Protein AF-A0A3T1CY64-F1 (afdb_monomer)

Secondary structure (DSSP, 8-state):
--HHHHHHHHHHHHHHHHS------HHHHHHT-S-EEEEETTEEEEE--HHHHHHHHHHHTT-EEEPPPGGGTT--HHHHHHHHHHH-TT-SEEEEETTEEEETTEEEE--GGGHHHH-

Structure (mmCIF, N/CA/C/O backbone):
data_AF-A0A3T1CY64-F1
#
_entry.id   AF-A0A3T1CY64-F1
#
loop_
_atom_site.group_PDB
_atom_site.id
_atom_site.type_symbol
_atom_site.label_atom_id
_atom_site.label_alt_id
_atom_site.label_comp_id
_atom_site.label_asym_id
_atom_site.label_entity_id
_atom_site.label_seq_id
_atom_site.pdbx_PDB_ins_code
_atom_site.Cartn_x
_atom_site.Cartn_y
_atom_site.Cartn_z
_atom_site.occupancy
_atom_site.B_iso_or_equiv
_atom_site.auth_seq_id
_atom_site.auth_comp_id
_atom_site.auth_asym_id
_atom_site.auth_atom_id
_atom_site.pdbx_PDB_model_num
ATOM 1 N N . MET A 1 1 ? -20.711 -6.280 -51.573 1.00 46.81 1 MET A N 1
ATOM 2 C CA . MET A 1 1 ? -20.119 -5.481 -50.469 1.00 46.81 1 MET A CA 1
ATOM 3 C C . MET A 1 1 ? -20.984 -5.534 -49.196 1.00 46.81 1 MET A C 1
ATOM 5 O O . MET A 1 1 ? -21.548 -4.524 -48.801 1.00 46.81 1 MET A O 1
ATOM 9 N N . LYS A 1 2 ? -21.127 -6.699 -48.544 1.0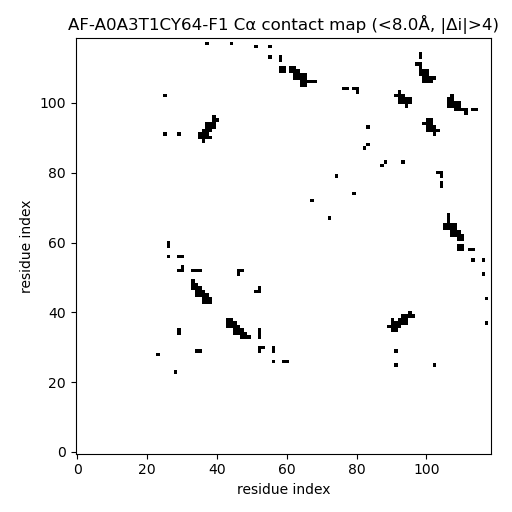0 42.81 2 LYS A N 1
ATOM 10 C CA . LYS A 1 2 ? -21.856 -6.830 -47.254 1.00 42.81 2 LYS A CA 1
ATOM 11 C C . LYS A 1 2 ? -20.994 -7.389 -46.113 1.00 42.81 2 LYS A C 1
ATOM 13 O O . L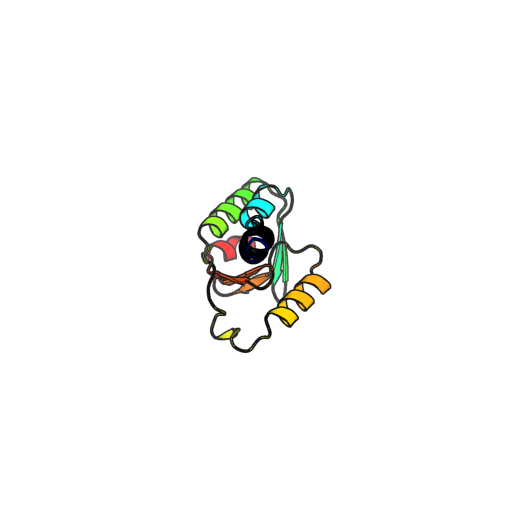YS A 1 2 ? -21.309 -7.169 -44.953 1.00 42.81 2 LYS A O 1
ATOM 18 N N . VAL A 1 3 ? -19.875 -8.036 -46.442 1.00 45.41 3 VAL A N 1
ATOM 19 C CA . VAL A 1 3 ? -19.016 -8.741 -45.475 1.00 45.41 3 VAL A CA 1
ATOM 20 C C . VAL A 1 3 ? -18.135 -7.776 -44.666 1.00 45.41 3 VAL A C 1
ATOM 22 O O . VAL A 1 3 ? -17.918 -7.979 -43.479 1.00 45.41 3 VAL A O 1
ATOM 25 N N . ILE A 1 4 ? -17.712 -6.660 -45.270 1.00 49.16 4 ILE A N 1
ATOM 26 C CA . ILE A 1 4 ? -16.778 -5.698 -44.651 1.00 49.16 4 ILE A CA 1
ATOM 27 C C . ILE A 1 4 ? -17.416 -4.941 -43.469 1.00 49.16 4 ILE A C 1
ATOM 29 O O . ILE A 1 4 ? -16.722 -4.575 -42.527 1.00 49.16 4 ILE A O 1
ATOM 33 N N . ARG A 1 5 ? -18.745 -4.751 -43.465 1.00 48.78 5 ARG A N 1
ATOM 34 C CA . ARG A 1 5 ? -19.437 -4.061 -42.360 1.00 48.78 5 ARG A CA 1
ATOM 35 C C . ARG A 1 5 ? -19.581 -4.923 -41.102 1.00 48.78 5 ARG A C 1
ATOM 37 O O . ARG A 1 5 ? -19.593 -4.367 -40.014 1.00 48.78 5 ARG A O 1
ATOM 44 N N . PHE A 1 6 ? -19.656 -6.249 -41.233 1.00 50.00 6 PHE A N 1
ATOM 45 C CA . PHE A 1 6 ? -19.808 -7.147 -40.080 1.00 50.00 6 PHE A CA 1
ATOM 46 C C . PHE A 1 6 ? -18.509 -7.304 -39.281 1.00 50.00 6 PHE A C 1
ATOM 48 O O . PHE A 1 6 ? -18.549 -7.331 -38.053 1.00 50.00 6 PHE A O 1
ATOM 55 N N . PHE A 1 7 ? -17.356 -7.325 -39.956 1.00 48.94 7 PHE A N 1
ATOM 56 C CA . PHE A 1 7 ? -16.057 -7.429 -39.283 1.00 48.94 7 PHE A CA 1
ATOM 57 C C . PHE A 1 7 ? -15.743 -6.219 -38.390 1.00 48.94 7 PHE A C 1
ATOM 59 O O . PHE A 1 7 ? -15.162 -6.383 -37.320 1.00 48.94 7 PHE A O 1
ATOM 66 N N . LEU A 1 8 ? -16.184 -5.019 -38.778 1.00 50.12 8 LEU A N 1
ATOM 67 C CA . LEU A 1 8 ? -15.965 -3.793 -38.002 1.00 50.12 8 LEU A CA 1
ATOM 68 C C . LEU A 1 8 ? -16.719 -3.779 -36.661 1.00 50.12 8 LEU A C 1
ATOM 70 O O . LEU A 1 8 ? -16.203 -3.256 -35.678 1.00 50.12 8 LEU A O 1
ATOM 74 N N . VAL A 1 9 ? -17.907 -4.389 -36.594 1.00 53.97 9 VAL A N 1
ATOM 75 C CA . VAL A 1 9 ? -18.719 -4.420 -35.362 1.00 53.97 9 VAL A CA 1
ATOM 76 C C . VAL A 1 9 ? -18.139 -5.402 -34.342 1.00 53.97 9 VAL A C 1
ATOM 78 O O . VAL A 1 9 ? -18.105 -5.105 -33.151 1.00 53.97 9 VAL A O 1
ATOM 81 N N . ILE A 1 10 ? -17.622 -6.542 -34.807 1.00 54.47 10 ILE A N 1
ATOM 82 C CA . ILE A 1 10 ? -17.012 -7.562 -33.940 1.00 54.47 10 ILE A CA 1
ATOM 83 C C . ILE A 1 10 ? -15.685 -7.054 -33.357 1.00 54.47 10 ILE A C 1
ATOM 85 O O . ILE A 1 10 ? -15.405 -7.280 -32.180 1.00 54.47 10 ILE A O 1
ATOM 89 N N . LEU A 1 11 ? -14.898 -6.308 -34.143 1.00 49.78 11 LEU A N 1
ATOM 90 C CA . LEU A 1 11 ? -13.634 -5.737 -33.675 1.00 49.78 11 LEU A CA 1
ATOM 91 C C . LEU A 1 11 ? -13.855 -4.652 -32.605 1.00 49.78 11 LEU A C 1
ATOM 93 O O . LEU A 1 11 ? -13.134 -4.618 -31.614 1.00 49.78 11 LEU A O 1
ATOM 97 N N . ALA A 1 12 ? -14.890 -3.818 -32.753 1.00 52.09 12 ALA A N 1
ATOM 98 C CA . ALA A 1 12 ? -15.244 -2.808 -31.752 1.00 52.09 12 ALA A CA 1
ATOM 99 C C . ALA A 1 12 ? -15.768 -3.429 -30.441 1.00 52.09 12 ALA A C 1
ATOM 101 O O . ALA A 1 12 ? -15.494 -2.905 -29.363 1.00 52.09 12 ALA A O 1
ATOM 102 N N . PHE A 1 13 ? -16.468 -4.567 -30.517 1.00 48.78 13 PHE A N 1
ATOM 103 C CA . PHE A 1 13 ? -16.942 -5.296 -29.335 1.00 48.78 13 PHE A CA 1
ATOM 104 C C . PHE A 1 13 ? -15.804 -5.988 -28.576 1.00 48.78 13 PHE A C 1
ATOM 106 O O . PHE A 1 13 ? -15.782 -5.956 -27.349 1.00 48.78 13 PHE A O 1
ATOM 113 N N . LEU A 1 14 ? -14.825 -6.559 -29.287 1.00 45.97 14 LEU A N 1
ATOM 114 C CA . LEU A 1 14 ? -13.641 -7.157 -28.662 1.00 45.97 14 LEU A CA 1
ATOM 115 C C . LEU A 1 14 ? -12.813 -6.113 -27.904 1.00 45.97 14 LEU A C 1
ATOM 117 O O . LEU A 1 14 ? -12.430 -6.376 -26.771 1.00 45.97 14 LEU A O 1
ATOM 121 N N . VAL A 1 15 ? -12.624 -4.910 -28.459 1.00 47.75 15 VAL A N 1
ATOM 122 C CA . VAL A 1 15 ? -11.900 -3.815 -27.779 1.00 47.75 15 VAL A CA 1
ATOM 123 C C . VAL A 1 15 ? -12.638 -3.331 -26.520 1.00 47.75 15 VAL A C 1
ATOM 125 O O . VAL A 1 15 ? -11.995 -2.949 -25.545 1.00 47.75 15 VAL A O 1
ATOM 128 N N . PHE A 1 16 ? -13.973 -3.414 -26.483 1.00 43.88 16 PHE A N 1
ATOM 129 C CA . PHE A 1 16 ? -14.761 -3.039 -25.302 1.00 43.88 16 PHE A CA 1
ATOM 130 C C . PHE A 1 16 ? -14.683 -4.068 -24.162 1.00 43.88 16 PHE A C 1
ATOM 132 O O . PHE A 1 16 ? -14.759 -3.688 -22.996 1.00 43.88 16 PHE A O 1
ATOM 139 N N . ILE A 1 17 ? -14.500 -5.358 -24.476 1.00 48.97 17 ILE A N 1
ATOM 140 C CA . ILE A 1 17 ? -14.426 -6.429 -23.464 1.00 48.97 17 ILE A CA 1
ATOM 141 C C . ILE A 1 17 ? -13.053 -6.449 -22.773 1.00 48.97 17 ILE A C 1
ATOM 143 O O . ILE A 1 17 ? -12.984 -6.729 -21.580 1.00 48.97 17 ILE A O 1
ATOM 147 N N . VAL A 1 18 ? -11.967 -6.084 -23.470 1.00 46.34 18 VAL A N 1
ATOM 148 C CA . VAL A 1 18 ? -10.635 -5.966 -22.835 1.00 46.34 18 VAL A CA 1
ATOM 149 C C . VAL A 1 18 ? -10.437 -4.625 -22.111 1.00 46.34 18 VAL A C 1
ATOM 151 O O . VAL A 1 18 ? -9.525 -4.492 -21.304 1.00 46.34 18 VAL A O 1
ATOM 154 N N . GLY A 1 19 ? -11.288 -3.627 -22.382 1.00 36.91 19 GLY A N 1
ATOM 155 C CA . GLY A 1 19 ? -11.114 -2.240 -21.934 1.00 36.91 19 GLY A CA 1
ATOM 156 C C . GLY A 1 19 ? -11.819 -1.841 -20.633 1.00 36.91 19 GLY A C 1
ATOM 157 O O . GLY A 1 19 ? -11.839 -0.658 -20.301 1.00 36.91 19 GLY A O 1
ATOM 158 N N . CYS A 1 20 ? -12.431 -2.769 -19.897 1.00 41.31 20 CYS A N 1
ATOM 159 C CA . CYS A 1 20 ? -13.088 -2.431 -18.632 1.00 41.31 20 CYS A CA 1
ATOM 160 C C . CYS A 1 20 ? -13.126 -3.613 -17.660 1.00 41.31 20 CYS A C 1
ATOM 162 O O . CYS A 1 20 ? -14.154 -3.897 -17.047 1.00 41.31 20 CYS A O 1
ATOM 164 N N . SER A 1 21 ? -11.989 -4.288 -17.467 1.00 36.19 21 SER A N 1
ATOM 165 C CA . SER A 1 21 ? -11.758 -4.872 -16.148 1.00 36.19 21 SER A CA 1
ATOM 166 C C . SER A 1 21 ? -11.623 -3.673 -15.217 1.00 36.19 21 SER A C 1
ATOM 168 O O . SER A 1 21 ? -10.586 -3.016 -15.184 1.00 36.19 21 SER A O 1
ATOM 170 N N . LYS A 1 22 ? -12.725 -3.268 -14.578 1.00 41.78 22 LYS A N 1
ATOM 171 C CA . LYS A 1 22 ? -12.658 -2.349 -13.446 1.00 41.78 22 LYS A CA 1
ATOM 172 C C . LYS A 1 22 ? -11.904 -3.118 -12.375 1.00 41.78 22 LYS A C 1
ATOM 174 O O . LYS A 1 22 ? -12.530 -3.819 -11.586 1.00 41.78 22 LYS A O 1
ATOM 179 N N . ASP A 1 23 ? -10.576 -3.056 -12.413 1.00 50.19 23 ASP A N 1
ATOM 180 C CA . ASP A 1 23 ? -9.759 -3.443 -11.278 1.00 50.19 23 ASP A CA 1
ATOM 181 C C . ASP A 1 23 ? -10.348 -2.682 -10.099 1.00 50.19 23 ASP A C 1
ATOM 183 O O . ASP A 1 23 ? -10.355 -1.446 -10.081 1.00 50.19 23 ASP A O 1
ATOM 187 N N . VAL A 1 24 ? -10.984 -3.424 -9.189 1.00 55.78 24 VAL A N 1
ATOM 188 C CA . VAL A 1 24 ? -11.557 -2.849 -7.979 1.00 55.78 24 VAL A CA 1
ATOM 189 C C . VAL A 1 24 ? -10.405 -2.092 -7.325 1.00 55.78 24 VAL A C 1
ATOM 191 O O . VAL A 1 24 ? -9.359 -2.705 -7.080 1.00 55.78 24 VAL A O 1
ATOM 194 N N . PRO A 1 25 ? -10.522 -0.767 -7.118 1.00 66.44 25 PRO A N 1
ATOM 195 C CA . PRO A 1 25 ? -9.432 0.002 -6.550 1.00 66.44 25 PRO A CA 1
ATOM 196 C C . PRO A 1 25 ? -9.005 -0.675 -5.251 1.00 66.44 25 PRO A C 1
ATOM 198 O O . PRO A 1 25 ? -9.865 -1.003 -4.439 1.00 66.44 25 PRO A O 1
ATOM 201 N N . PHE A 1 26 ? -7.706 -0.878 -5.027 1.00 69.44 26 PHE A N 1
ATOM 202 C CA . PHE A 1 26 ? -7.209 -1.561 -3.820 1.00 69.44 26 PHE A CA 1
ATOM 203 C C . PHE A 1 26 ? -7.796 -0.991 -2.520 1.00 69.44 26 PHE A C 1
ATOM 205 O O . PHE A 1 26 ? -8.033 -1.706 -1.557 1.00 69.44 26 PHE A O 1
ATOM 212 N N . ARG A 1 27 ? -8.129 0.302 -2.535 1.00 73.19 27 ARG A N 1
ATOM 213 C CA . ARG A 1 27 ? -8.874 1.016 -1.495 1.00 73.19 27 ARG A CA 1
ATOM 214 C C . ARG A 1 27 ? -10.218 0.374 -1.141 1.00 73.19 27 ARG A C 1
ATOM 216 O O . ARG A 1 27 ? -10.532 0.228 0.034 1.00 73.19 27 ARG A O 1
ATOM 223 N N . GLU A 1 28 ? -11.003 -0.021 -2.140 1.00 70.75 28 GLU A N 1
ATOM 224 C CA . GLU A 1 28 ? -12.283 -0.707 -1.946 1.00 70.75 28 GLU A CA 1
ATOM 225 C C . GLU A 1 28 ? -12.090 -2.143 -1.445 1.00 70.75 28 GLU A C 1
ATOM 227 O O . GLU A 1 28 ? -12.917 -2.623 -0.671 1.00 70.75 28 GLU A O 1
ATOM 232 N N . LEU A 1 29 ? -10.994 -2.813 -1.821 1.00 73.06 29 LEU A N 1
ATOM 233 C CA . LEU A 1 29 ? -10.646 -4.128 -1.268 1.00 73.06 29 LEU A CA 1
ATOM 234 C C . LEU A 1 29 ? -10.319 -4.019 0.228 1.00 73.06 29 LEU A C 1
ATOM 236 O O . LEU A 1 29 ? -10.925 -4.715 1.038 1.00 73.06 29 LEU A O 1
ATOM 240 N N . ILE A 1 30 ? -9.459 -3.068 0.603 1.00 78.12 30 ILE A N 1
ATOM 241 C CA . ILE A 1 30 ? -9.067 -2.802 1.997 1.00 78.12 30 ILE A CA 1
ATOM 242 C C . ILE A 1 30 ? -10.277 -2.391 2.841 1.00 78.12 30 ILE A C 1
ATOM 244 O O . ILE A 1 30 ? -10.442 -2.865 3.961 1.00 78.12 30 ILE A O 1
ATOM 248 N N . LYS A 1 31 ? -11.158 -1.539 2.302 1.00 75.88 31 LYS A N 1
ATOM 249 C CA . LYS A 1 31 ? -12.371 -1.080 2.995 1.00 75.88 31 LYS A CA 1
ATOM 250 C C . LYS A 1 31 ? -13.307 -2.217 3.397 1.00 75.88 31 LYS A C 1
ATOM 252 O O . LYS A 1 31 ? -13.988 -2.104 4.412 1.00 75.88 31 LYS A O 1
ATOM 257 N N . ASN A 1 32 ? -13.358 -3.275 2.595 1.00 73.38 32 ASN A N 1
ATOM 258 C CA . ASN A 1 32 ? -14.207 -4.435 2.846 1.00 73.38 32 ASN A CA 1
ATOM 259 C C . ASN A 1 32 ? -13.469 -5.562 3.584 1.00 73.38 32 ASN A C 1
ATOM 261 O O . ASN A 1 32 ? -14.056 -6.622 3.793 1.00 73.38 32 ASN A O 1
ATOM 265 N N . SER A 1 33 ? -12.207 -5.349 3.966 1.00 72.44 33 SER A N 1
ATOM 266 C CA . SER A 1 33 ? -11.406 -6.351 4.655 1.00 72.44 33 SER A CA 1
ATOM 267 C C . SER A 1 33 ? -11.522 -6.225 6.174 1.00 72.44 33 SER 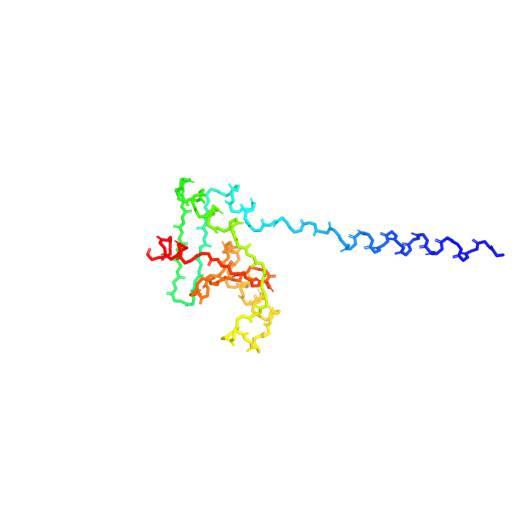A C 1
ATOM 269 O O . SER A 1 33 ? -11.538 -5.127 6.731 1.00 72.44 33 SER A O 1
ATOM 271 N N . ASP A 1 34 ? -11.563 -7.368 6.858 1.00 74.44 34 ASP A N 1
ATOM 272 C CA . ASP A 1 34 ? -11.450 -7.441 8.320 1.00 74.44 34 ASP A CA 1
ATOM 273 C C . ASP A 1 34 ? -9.980 -7.391 8.794 1.00 74.44 34 ASP A C 1
ATOM 275 O O . ASP A 1 34 ? -9.711 -7.202 9.981 1.00 74.44 34 ASP A O 1
ATOM 279 N N . GLU A 1 35 ? -9.023 -7.549 7.875 1.00 78.94 35 GLU A N 1
ATOM 280 C CA . GLU A 1 35 ? -7.584 -7.519 8.138 1.00 78.94 35 GLU A CA 1
ATOM 281 C C . GLU A 1 35 ? -6.851 -6.784 7.013 1.00 78.94 35 GLU A C 1
ATOM 283 O O . GLU A 1 35 ? -7.151 -6.981 5.840 1.00 78.94 35 GLU A O 1
ATOM 288 N N . VAL A 1 36 ? -5.859 -5.968 7.363 1.00 80.25 36 VAL A N 1
ATOM 289 C CA . VAL A 1 36 ? -4.961 -5.344 6.387 1.00 80.25 36 VAL A CA 1
ATOM 290 C C . VAL A 1 36 ? -3.521 -5.713 6.703 1.00 80.25 36 VAL A C 1
ATOM 292 O O . VAL A 1 36 ? -3.045 -5.460 7.817 1.00 80.25 36 VAL A O 1
ATOM 295 N N . LEU A 1 37 ? -2.822 -6.284 5.724 1.00 80.56 37 LEU A N 1
ATOM 296 C CA . LEU A 1 37 ? -1.415 -6.654 5.822 1.00 80.56 37 LEU A CA 1
ATOM 297 C C . LEU A 1 37 ? -0.549 -5.709 4.986 1.00 80.56 37 LEU A C 1
ATOM 299 O O . LEU A 1 37 ? -0.611 -5.691 3.757 1.00 80.56 37 LEU A O 1
ATOM 303 N N . ILE A 1 38 ? 0.301 -4.950 5.675 1.00 80.19 38 ILE A N 1
ATOM 304 C CA . ILE A 1 38 ? 1.224 -3.981 5.086 1.00 80.19 38 ILE A CA 1
ATOM 305 C C . ILE A 1 38 ? 2.646 -4.512 5.225 1.00 80.19 38 ILE A C 1
ATOM 307 O O . ILE A 1 38 ? 3.074 -4.881 6.320 1.00 80.19 38 ILE A O 1
ATOM 311 N N . ARG A 1 39 ? 3.408 -4.508 4.132 1.00 75.75 39 ARG A N 1
ATOM 312 C CA . ARG A 1 39 ? 4.830 -4.872 4.145 1.00 75.75 39 ARG A CA 1
ATOM 313 C C . ARG A 1 39 ? 5.713 -3.763 3.583 1.00 75.75 39 ARG A C 1
ATOM 315 O O . ARG A 1 39 ? 5.269 -2.943 2.784 1.00 75.75 39 ARG A O 1
ATOM 322 N N . HIS A 1 40 ? 6.963 -3.783 4.022 1.00 75.12 40 HIS A N 1
ATOM 323 C CA . HIS A 1 40 ? 8.099 -3.005 3.532 1.00 75.12 40 HIS A CA 1
ATOM 324 C C . HIS A 1 40 ? 9.327 -3.925 3.575 1.00 75.12 40 HIS A C 1
ATOM 326 O O . HIS A 1 40 ? 9.311 -4.921 4.296 1.00 75.12 40 HIS A O 1
ATOM 332 N N . ASP A 1 41 ? 10.413 -3.572 2.884 1.00 68.19 41 ASP A N 1
ATOM 333 C CA . ASP A 1 41 ? 11.674 -4.333 2.811 1.00 68.19 41 ASP A CA 1
ATOM 334 C C . ASP A 1 41 ? 12.125 -4.975 4.137 1.00 68.19 41 ASP A C 1
ATOM 336 O O . ASP A 1 41 ? 12.629 -6.093 4.136 1.00 68.19 41 ASP A O 1
ATOM 340 N N . ASN A 1 42 ? 11.915 -4.296 5.272 1.00 74.56 42 ASN A N 1
ATOM 341 C CA . ASN A 1 42 ? 12.430 -4.713 6.576 1.00 74.56 42 ASN A CA 1
ATOM 342 C C . ASN A 1 42 ? 11.340 -5.001 7.622 1.00 74.56 42 ASN A C 1
ATOM 344 O O . ASN A 1 42 ? 11.680 -5.265 8.775 1.00 74.56 42 ASN A O 1
ATOM 348 N N . PHE A 1 43 ? 10.048 -4.912 7.280 1.00 80.00 43 PHE A N 1
ATOM 349 C CA . PHE A 1 43 ? 8.981 -5.157 8.256 1.00 80.00 43 PHE A CA 1
ATOM 350 C C . PHE A 1 43 ? 7.666 -5.651 7.644 1.00 80.00 43 PHE A C 1
ATOM 352 O O . PHE A 1 43 ? 7.352 -5.436 6.474 1.00 80.00 43 PHE A O 1
ATOM 359 N N . GLU A 1 44 ? 6.856 -6.255 8.512 1.00 85.06 44 GLU A N 1
ATOM 360 C CA . GLU A 1 44 ? 5.461 -6.606 8.272 1.00 85.06 44 GLU A CA 1
ATOM 361 C C . GLU A 1 44 ? 4.590 -6.040 9.397 1.00 85.06 44 GLU A C 1
ATOM 363 O O . GLU A 1 44 ? 4.930 -6.152 10.577 1.00 85.06 44 GLU A O 1
ATOM 368 N N . LYS A 1 45 ? 3.449 -5.450 9.035 1.00 84.31 45 LYS A N 1
ATOM 369 C CA . LYS A 1 45 ? 2.456 -4.922 9.966 1.00 84.31 45 LYS A CA 1
ATOM 370 C C . LYS A 1 45 ? 1.067 -5.421 9.592 1.00 84.31 45 LYS A C 1
ATOM 372 O O . LYS A 1 45 ? 0.614 -5.236 8.468 1.00 84.31 45 LYS A O 1
ATOM 377 N N . LYS A 1 46 ? 0.373 -5.996 10.572 1.00 87.94 46 LYS A N 1
ATOM 378 C CA . LYS A 1 46 ? -1.017 -6.443 10.458 1.00 87.94 46 LYS A CA 1
ATOM 379 C C . LYS A 1 46 ? -1.940 -5.519 11.248 1.00 87.94 46 LYS A C 1
ATOM 381 O O . LYS A 1 46 ? -1.652 -5.207 12.405 1.00 87.94 46 LYS A O 1
ATOM 386 N N . ILE A 1 47 ? -3.051 -5.107 10.646 1.00 84.69 47 ILE A N 1
ATOM 387 C CA . ILE A 1 47 ? -4.079 -4.267 11.268 1.00 84.69 47 ILE A CA 1
ATOM 388 C C . ILE A 1 47 ? -5.417 -5.001 11.191 1.00 84.69 47 ILE A C 1
ATOM 390 O O . ILE A 1 47 ? -5.917 -5.255 10.104 1.00 84.69 47 ILE A O 1
ATOM 394 N N . THR A 1 48 ? -6.003 -5.323 12.342 1.00 87.19 48 THR A N 1
ATOM 395 C CA . THR A 1 48 ? -7.311 -6.008 12.451 1.00 87.19 48 THR A CA 1
ATOM 396 C C . THR A 1 48 ? -8.375 -5.150 13.145 1.00 87.19 48 THR A C 1
ATOM 398 O O . THR A 1 48 ? -9.519 -5.559 13.312 1.00 87.19 48 THR A O 1
ATOM 401 N N . ASP A 1 49 ? -7.989 -3.967 13.623 1.00 88.19 49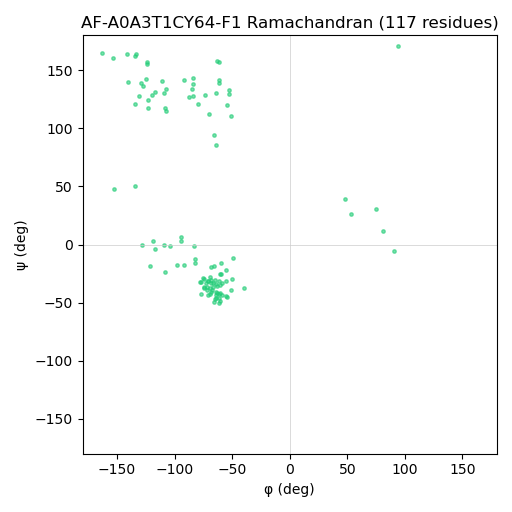 ASP A N 1
ATOM 402 C CA . ASP A 1 49 ? -8.885 -3.013 14.273 1.00 88.19 49 ASP A CA 1
ATOM 403 C C . ASP A 1 49 ? -9.664 -2.236 13.205 1.00 88.19 49 ASP A C 1
ATOM 405 O O . ASP A 1 49 ? -9.061 -1.573 12.359 1.00 88.19 49 ASP A O 1
ATOM 409 N N . LYS A 1 50 ? -10.998 -2.316 13.244 1.00 84.94 50 LYS A N 1
ATOM 410 C CA . LYS A 1 50 ? -11.865 -1.752 12.199 1.00 84.94 50 LYS A CA 1
ATOM 411 C C . LYS A 1 50 ? -11.758 -0.233 12.078 1.00 84.94 50 LYS A C 1
ATOM 413 O O . LYS A 1 50 ? -11.786 0.281 10.960 1.00 84.94 50 LYS A O 1
ATOM 418 N N . ASP A 1 51 ? -11.572 0.482 13.184 1.00 88.00 51 ASP A N 1
ATOM 419 C CA . ASP A 1 51 ? -11.434 1.940 13.169 1.00 88.00 51 ASP A CA 1
ATOM 420 C C . ASP A 1 51 ? -10.082 2.353 12.577 1.00 88.00 51 ASP A C 1
ATOM 422 O O . ASP A 1 51 ? -9.989 3.321 11.813 1.00 88.00 51 ASP A O 1
ATOM 426 N N . LYS A 1 52 ? -9.024 1.581 12.859 1.00 86.94 52 LYS A N 1
ATOM 427 C CA . LYS A 1 52 ? -7.710 1.770 12.230 1.00 86.94 52 LYS A CA 1
ATOM 428 C C . LYS A 1 52 ? -7.731 1.428 10.745 1.00 86.94 52 LYS A C 1
ATOM 430 O O . LYS A 1 52 ? -7.139 2.177 9.971 1.00 86.94 52 LYS A O 1
ATOM 435 N N . VAL A 1 53 ? -8.421 0.360 10.338 1.00 85.19 53 VAL A N 1
ATOM 436 C CA . VAL A 1 53 ? -8.609 0.008 8.919 1.00 85.19 53 VAL A CA 1
ATOM 437 C C . VAL A 1 53 ? -9.348 1.128 8.192 1.00 85.19 53 VAL A C 1
ATOM 439 O O . VAL A 1 53 ? -8.865 1.614 7.172 1.00 85.19 53 VAL A O 1
ATOM 442 N N . LEU A 1 54 ? -10.455 1.626 8.747 1.00 85.81 54 LEU A N 1
ATOM 443 C CA . LEU A 1 54 ? -11.199 2.741 8.158 1.00 85.81 54 LEU A CA 1
ATOM 444 C C . LEU A 1 54 ? -10.339 4.010 8.045 1.00 85.81 54 LEU A C 1
ATOM 446 O O . LEU A 1 54 ? -10.362 4.704 7.028 1.00 85.81 54 LEU A O 1
ATOM 450 N N . SER A 1 55 ? -9.543 4.305 9.072 1.00 87.44 55 SER A N 1
ATOM 451 C CA . SER A 1 55 ? -8.648 5.465 9.068 1.00 87.44 55 SER A CA 1
ATOM 452 C C . SER A 1 55 ? -7.522 5.328 8.037 1.00 87.44 55 SER A C 1
ATOM 454 O O . SER A 1 55 ? -7.184 6.308 7.370 1.00 87.44 55 SER A O 1
ATOM 456 N N . LEU A 1 56 ? -6.992 4.117 7.845 1.00 87.75 56 LEU A N 1
ATOM 457 C CA . LEU A 1 56 ? -6.034 3.811 6.786 1.00 87.75 56 LEU A CA 1
ATOM 458 C C . LEU A 1 56 ? -6.664 3.987 5.398 1.00 87.75 56 LEU A C 1
ATOM 460 O O . LEU A 1 56 ? -6.072 4.651 4.551 1.00 87.75 56 LEU A O 1
ATOM 464 N N . VAL A 1 57 ? -7.878 3.477 5.173 1.00 85.81 57 VAL A N 1
ATOM 465 C CA . VAL A 1 57 ? -8.617 3.679 3.912 1.00 85.81 57 VAL A CA 1
ATOM 466 C C . VAL A 1 57 ? -8.767 5.167 3.606 1.00 85.81 57 VAL A C 1
ATOM 468 O O . VAL A 1 57 ? -8.465 5.582 2.495 1.00 85.81 57 VAL A O 1
ATOM 471 N N . ASN A 1 58 ? -9.113 5.999 4.591 1.00 87.31 58 ASN A N 1
ATOM 472 C CA . ASN A 1 58 ? -9.232 7.450 4.395 1.00 87.31 58 ASN A CA 1
ATOM 473 C C . ASN A 1 58 ? -7.909 8.122 3.975 1.00 87.31 58 ASN A C 1
ATOM 475 O O . ASN A 1 58 ? -7.916 9.132 3.266 1.00 87.31 58 ASN A O 1
ATOM 479 N N . VAL A 1 59 ? -6.766 7.594 4.426 1.00 87.50 59 VAL A N 1
ATOM 480 C CA . VAL A 1 59 ? -5.438 8.041 3.977 1.00 87.50 59 VAL A CA 1
ATOM 481 C C . VAL A 1 59 ? -5.187 7.603 2.535 1.00 87.50 59 VAL A C 1
ATOM 483 O O . VAL A 1 59 ? -4.713 8.400 1.722 1.00 87.50 59 VAL A O 1
ATOM 486 N N . LEU A 1 60 ? -5.531 6.358 2.213 1.00 86.06 60 LEU A N 1
ATOM 487 C CA . LEU A 1 60 ? -5.343 5.775 0.890 1.00 86.06 60 LEU A CA 1
ATOM 488 C C . LEU A 1 60 ? -6.293 6.373 -0.153 1.00 86.06 60 LEU A C 1
ATOM 490 O O . LEU A 1 60 ? -5.885 6.522 -1.299 1.00 86.06 60 LEU A O 1
ATOM 494 N N . ASP A 1 61 ? -7.505 6.788 0.207 1.00 84.19 61 ASP A N 1
ATOM 495 C CA . ASP A 1 61 ? -8.491 7.412 -0.692 1.00 84.19 61 ASP A CA 1
ATOM 496 C C . ASP A 1 61 ? -7.984 8.702 -1.337 1.00 84.19 61 ASP A C 1
ATOM 498 O O . ASP A 1 61 ? -8.386 9.054 -2.444 1.00 84.19 61 ASP A O 1
ATOM 502 N N . LYS A 1 62 ? -7.031 9.375 -0.689 1.00 82.62 62 LYS A N 1
ATOM 503 C CA . LYS A 1 62 ? -6.384 10.583 -1.214 1.00 82.62 62 LYS A CA 1
ATOM 504 C C . LYS A 1 62 ? -5.236 10.282 -2.178 1.00 82.62 62 LYS A C 1
ATOM 506 O O . LYS A 1 62 ? -4.597 11.214 -2.663 1.00 82.62 62 LYS A O 1
ATOM 511 N N . SER A 1 63 ? -4.931 9.007 -2.414 1.00 84.25 63 SER A N 1
ATOM 512 C CA . SER A 1 63 ? -3.771 8.614 -3.204 1.00 84.25 63 SER A CA 1
ATOM 513 C C . SER A 1 63 ? -4.033 8.624 -4.699 1.00 84.25 63 SER A C 1
ATOM 515 O O . SER A 1 63 ? -5.058 8.136 -5.187 1.00 84.25 63 SER A O 1
ATOM 517 N N . ASN A 1 64 ? -3.051 9.131 -5.434 1.00 81.62 64 ASN A N 1
ATOM 518 C CA . ASN A 1 64 ? -3.095 9.199 -6.885 1.00 81.62 64 ASN A CA 1
ATOM 519 C C . ASN A 1 64 ? -2.071 8.235 -7.483 1.00 81.62 64 ASN A C 1
ATOM 521 O O . ASN A 1 64 ? -0.965 8.128 -6.939 1.00 81.62 64 ASN A O 1
ATOM 525 N N . PRO A 1 65 ? -2.418 7.539 -8.581 1.00 85.81 65 PRO A N 1
ATOM 526 C CA . PRO A 1 65 ? -1.431 6.803 -9.348 1.00 85.81 65 PRO A CA 1
ATOM 527 C C . PRO A 1 65 ? -0.393 7.783 -9.897 1.00 85.81 65 PRO A C 1
ATOM 529 O O . PRO A 1 65 ? -0.728 8.888 -10.329 1.00 85.81 65 PRO A O 1
ATOM 532 N N . ILE A 1 66 ? 0.869 7.379 -9.855 1.00 85.69 66 ILE A N 1
ATOM 533 C CA . ILE A 1 66 ? 2.005 8.173 -10.318 1.00 85.69 66 ILE A CA 1
ATOM 534 C C . ILE A 1 66 ? 2.923 7.320 -11.190 1.00 85.69 66 ILE A C 1
ATOM 536 O O . ILE A 1 66 ? 2.870 6.087 -11.162 1.00 85.69 66 ILE A O 1
ATOM 540 N N . GLU A 1 67 ? 3.803 7.982 -11.933 1.00 85.62 67 GLU A N 1
ATOM 541 C CA . GLU A 1 67 ? 4.984 7.320 -12.479 1.00 85.62 67 GLU A CA 1
ATOM 542 C C . GLU A 1 67 ? 5.905 6.824 -11.347 1.00 85.62 67 GLU A C 1
ATOM 544 O O . GLU A 1 67 ? 5.839 7.342 -10.225 1.00 85.62 67 GLU A O 1
ATOM 549 N N . PRO A 1 68 ? 6.779 5.835 -11.613 1.00 82.00 68 PRO A N 1
ATOM 550 C CA . PRO A 1 68 ? 7.742 5.369 -10.626 1.00 82.00 68 PRO A CA 1
ATOM 551 C C . PRO A 1 68 ? 8.558 6.539 -10.048 1.00 82.00 68 PRO A C 1
ATOM 553 O O . PRO A 1 68 ? 9.114 7.333 -10.818 1.00 82.00 68 PRO A O 1
ATOM 556 N N . PRO A 1 69 ? 8.666 6.659 -8.710 1.00 79.88 69 PRO A N 1
ATOM 557 C CA . PRO A 1 69 ? 9.506 7.682 -8.095 1.00 79.88 69 PRO A CA 1
ATOM 558 C C . PRO A 1 69 ? 10.967 7.479 -8.507 1.00 79.88 69 PRO A C 1
ATOM 560 O O . PRO A 1 69 ? 11.363 6.364 -8.838 1.00 79.88 69 PRO A O 1
ATOM 563 N N . ASP A 1 70 ? 11.793 8.527 -8.442 1.00 80.69 70 ASP A N 1
ATOM 564 C CA . ASP A 1 70 ? 13.181 8.488 -8.938 1.00 80.69 70 ASP A CA 1
ATOM 565 C C . ASP A 1 70 ? 13.997 7.303 -8.403 1.00 80.69 70 ASP A C 1
ATOM 567 O O . ASP A 1 70 ? 14.712 6.649 -9.156 1.00 80.69 70 ASP A O 1
ATOM 571 N N . ARG A 1 71 ? 13.813 6.958 -7.125 1.00 74.00 71 ARG A N 1
ATOM 572 C CA . ARG A 1 71 ? 14.458 5.804 -6.471 1.00 74.00 71 ARG A CA 1
ATOM 573 C C . ARG A 1 71 ? 14.030 4.431 -7.008 1.00 74.00 71 ARG A C 1
ATOM 575 O O . ARG A 1 71 ? 14.712 3.447 -6.760 1.00 74.00 71 ARG A O 1
ATOM 582 N N . ALA A 1 72 ? 12.896 4.360 -7.701 1.00 73.44 72 ALA A N 1
ATOM 583 C CA . ALA A 1 72 ? 12.349 3.151 -8.310 1.00 73.44 72 ALA A CA 1
ATOM 584 C C . ALA A 1 72 ? 12.436 3.168 -9.848 1.00 73.44 72 ALA A C 1
ATOM 586 O O . ALA A 1 72 ? 12.026 2.205 -10.501 1.00 73.44 72 ALA A O 1
ATOM 587 N N . LYS A 1 73 ? 12.974 4.239 -10.451 1.00 76.12 73 LYS A N 1
ATOM 588 C CA . LYS A 1 73 ? 13.211 4.294 -11.897 1.00 76.12 73 LYS A CA 1
ATOM 589 C C . LYS A 1 73 ? 14.238 3.234 -12.293 1.00 76.12 73 LYS A C 1
ATOM 591 O O . LYS A 1 73 ? 15.302 3.127 -11.695 1.00 76.12 73 LYS A O 1
ATOM 596 N N . GLY A 1 74 ? 13.908 2.452 -13.320 1.00 68.81 74 GLY A N 1
ATOM 597 C CA . GLY A 1 74 ? 14.744 1.347 -13.805 1.00 68.81 74 GLY A CA 1
ATOM 598 C C . GLY A 1 74 ? 14.450 -0.010 -13.159 1.00 68.81 74 GLY A C 1
ATOM 599 O O . GLY A 1 74 ? 14.979 -1.017 -13.626 1.00 68.81 74 GLY A O 1
ATOM 600 N N . ILE A 1 75 ? 13.574 -0.074 -12.149 1.00 69.56 75 ILE A N 1
ATOM 601 C CA . ILE A 1 75 ? 13.044 -1.348 -11.652 1.00 69.56 75 ILE A CA 1
ATOM 602 C C . ILE A 1 75 ? 12.031 -1.882 -12.668 1.00 69.56 75 ILE A C 1
ATOM 604 O O . ILE A 1 75 ? 11.108 -1.173 -13.073 1.00 69.56 75 ILE A O 1
ATOM 608 N N . ASN A 1 76 ? 12.189 -3.143 -13.079 1.00 73.81 76 ASN A N 1
ATOM 609 C CA . ASN A 1 76 ? 11.198 -3.800 -13.923 1.00 73.81 76 ASN A CA 1
ATOM 610 C C . ASN A 1 76 ? 9.928 -4.066 -13.098 1.00 73.81 76 ASN A C 1
ATOM 612 O O . ASN A 1 76 ? 9.930 -4.880 -12.176 1.00 73.81 76 ASN A O 1
ATOM 616 N N . LEU A 1 77 ? 8.853 -3.362 -13.446 1.00 69.19 77 LEU A N 1
ATOM 617 C CA . LEU A 1 77 ? 7.555 -3.420 -12.779 1.00 69.19 77 LEU A CA 1
ATOM 618 C C . LEU A 1 77 ? 6.915 -4.811 -12.805 1.00 69.19 77 LEU A C 1
ATOM 620 O O . LEU A 1 77 ? 6.280 -5.186 -11.823 1.00 69.19 77 LEU A O 1
ATOM 624 N N . GLU A 1 78 ? 7.097 -5.585 -13.877 1.00 66.81 78 GLU A N 1
ATOM 625 C CA . GLU A 1 78 ? 6.585 -6.958 -13.941 1.00 66.81 78 GLU A CA 1
ATOM 626 C C . GLU A 1 78 ? 7.347 -7.865 -12.982 1.00 66.81 78 GLU A C 1
ATOM 628 O O . GLU A 1 78 ? 6.726 -8.592 -12.216 1.00 66.81 78 GLU A O 1
ATOM 633 N N . VAL A 1 79 ? 8.674 -7.734 -12.923 1.00 68.12 79 VAL A N 1
ATOM 634 C CA . VAL A 1 79 ? 9.502 -8.478 -11.961 1.00 68.12 79 VAL A CA 1
ATOM 635 C C . VAL A 1 79 ? 9.171 -8.067 -10.528 1.00 68.12 79 VAL A C 1
ATOM 637 O O . VAL A 1 79 ? 9.072 -8.925 -9.655 1.00 68.12 79 VAL A O 1
ATOM 640 N N . ALA A 1 80 ? 8.957 -6.776 -10.262 1.00 66.38 80 ALA A N 1
ATOM 641 C CA . ALA A 1 80 ? 8.546 -6.296 -8.945 1.00 66.38 80 ALA A CA 1
ATOM 642 C C . ALA A 1 80 ? 7.160 -6.831 -8.563 1.00 66.38 80 ALA A C 1
ATOM 644 O O . ALA A 1 80 ? 6.973 -7.297 -7.444 1.00 66.38 80 ALA A O 1
ATOM 645 N N . LYS A 1 81 ? 6.207 -6.822 -9.501 1.00 67.88 81 LYS A N 1
ATOM 646 C CA . LYS A 1 81 ? 4.870 -7.390 -9.319 1.00 67.88 81 LYS A CA 1
ATOM 647 C C . LYS A 1 81 ? 4.934 -8.890 -9.054 1.00 67.88 81 LYS A C 1
ATOM 649 O O . LYS A 1 81 ? 4.340 -9.330 -8.083 1.00 67.88 81 LYS A O 1
ATOM 654 N N . GLU A 1 82 ? 5.652 -9.661 -9.866 1.00 63.50 82 GLU A N 1
ATOM 655 C CA . GLU A 1 82 ? 5.820 -11.104 -9.669 1.00 63.50 82 GLU A CA 1
ATOM 656 C C . GLU A 1 82 ? 6.506 -11.400 -8.340 1.00 63.50 82 GLU A C 1
ATOM 658 O O . GLU A 1 82 ? 6.018 -12.218 -7.573 1.00 63.50 82 GLU A O 1
ATOM 663 N N . THR A 1 83 ? 7.581 -10.683 -8.011 1.00 62.81 83 THR A N 1
ATOM 664 C CA . THR A 1 83 ? 8.282 -10.834 -6.729 1.00 62.81 83 THR A CA 1
ATOM 665 C C . THR A 1 83 ? 7.340 -10.551 -5.566 1.00 62.81 83 THR A C 1
ATOM 667 O O . THR A 1 83 ? 7.314 -11.326 -4.609 1.00 62.81 83 THR A O 1
ATOM 670 N N . ILE A 1 84 ? 6.527 -9.495 -5.676 1.00 63.56 84 ILE A N 1
ATOM 671 C CA . ILE A 1 84 ? 5.526 -9.147 -4.672 1.00 63.56 84 ILE A CA 1
ATOM 672 C C . ILE A 1 84 ? 4.452 -10.228 -4.579 1.00 63.56 84 ILE A C 1
ATOM 674 O O . ILE A 1 84 ? 4.150 -10.688 -3.491 1.00 63.56 84 ILE A O 1
ATOM 678 N N . MET A 1 85 ? 3.911 -10.693 -5.699 1.00 63.38 85 MET A N 1
ATOM 679 C CA . MET A 1 85 ? 2.863 -11.716 -5.722 1.00 63.38 85 MET A CA 1
ATOM 680 C C . MET A 1 85 ? 3.361 -13.095 -5.260 1.00 63.38 85 MET A C 1
ATOM 682 O O . MET A 1 85 ? 2.590 -13.849 -4.676 1.00 63.38 85 MET A O 1
ATOM 686 N N . ILE A 1 86 ? 4.637 -13.424 -5.491 1.00 57.09 86 ILE A N 1
ATOM 687 C CA . ILE A 1 86 ? 5.272 -14.680 -5.064 1.00 57.09 86 ILE A CA 1
ATOM 688 C C . ILE A 1 86 ? 5.598 -14.652 -3.565 1.00 57.09 86 ILE A C 1
ATOM 690 O O . ILE A 1 86 ? 5.395 -15.651 -2.880 1.00 57.09 86 ILE A O 1
ATOM 694 N N . HIS A 1 87 ? 6.112 -13.532 -3.044 1.00 50.06 87 HIS A N 1
ATOM 695 C CA . HIS A 1 87 ? 6.541 -13.429 -1.639 1.00 50.06 87 HIS A CA 1
ATOM 696 C C . HIS A 1 87 ? 5.444 -12.923 -0.697 1.00 50.06 87 HIS A C 1
ATOM 698 O O . HIS A 1 87 ? 5.562 -13.064 0.525 1.00 50.06 87 HIS A O 1
ATOM 704 N N . PHE A 1 88 ? 4.401 -12.308 -1.253 1.00 53.53 88 PHE A N 1
ATOM 705 C CA . PHE A 1 88 ? 3.337 -11.621 -0.534 1.00 53.53 88 PHE A CA 1
ATOM 706 C C . PHE A 1 88 ? 1.959 -12.002 -1.085 1.00 53.53 88 PHE A C 1
ATOM 708 O O . PHE A 1 88 ? 1.125 -11.131 -1.317 1.00 53.53 88 PHE A O 1
ATOM 715 N N . ASP A 1 89 ? 1.691 -13.304 -1.224 1.00 58.19 89 ASP A N 1
ATOM 716 C CA . ASP A 1 89 ? 0.379 -13.881 -1.581 1.00 58.19 89 ASP A CA 1
ATOM 717 C C . ASP A 1 89 ? -0.808 -13.345 -0.741 1.00 58.19 89 ASP A C 1
ATOM 719 O O . ASP A 1 89 ? -1.968 -13.579 -1.076 1.00 58.19 89 ASP A O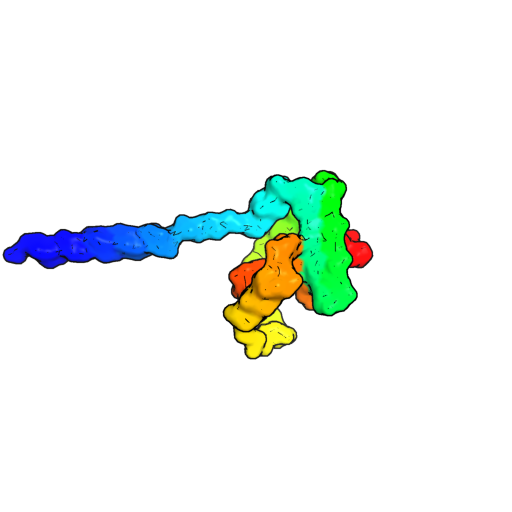 1
ATOM 723 N N . ARG A 1 90 ? -0.510 -12.629 0.352 1.00 64.62 90 ARG A N 1
ATOM 724 C CA . ARG A 1 90 ? -1.435 -12.105 1.363 1.00 64.62 90 ARG A CA 1
ATOM 725 C C . ARG A 1 90 ? -1.292 -10.612 1.679 1.00 64.62 90 ARG A C 1
ATOM 727 O O . ARG A 1 90 ? -1.998 -10.150 2.567 1.00 64.62 90 ARG A O 1
ATOM 734 N N . ALA A 1 91 ? -0.369 -9.868 1.060 1.00 67.62 91 ALA A N 1
ATOM 735 C CA . ALA A 1 91 ? -0.252 -8.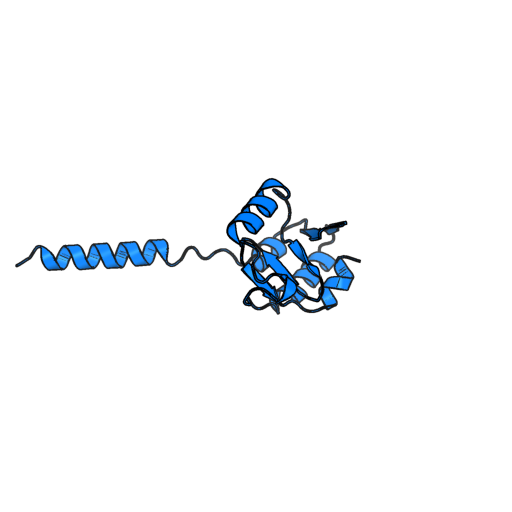432 1.351 1.00 67.62 91 ALA A CA 1
ATOM 736 C C . ALA A 1 91 ? -1.228 -7.616 0.500 1.00 67.62 91 ALA A C 1
ATOM 738 O O . ALA A 1 91 ? -1.284 -7.791 -0.716 1.00 67.62 91 ALA A O 1
ATO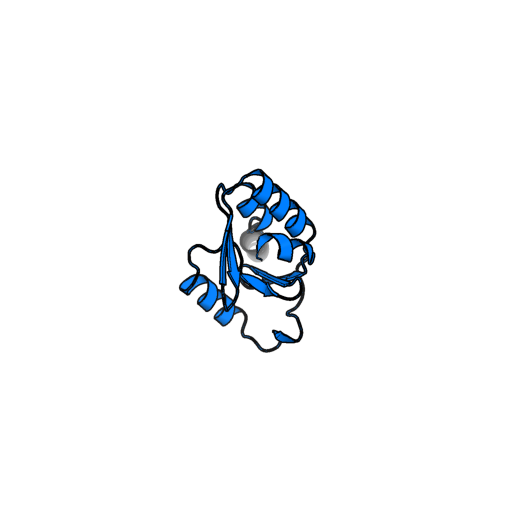M 739 N N . ASP A 1 92 ? -1.932 -6.673 1.128 1.00 77.12 92 ASP A N 1
ATOM 740 C CA . ASP A 1 92 ? -2.856 -5.786 0.417 1.00 77.12 92 ASP A CA 1
ATOM 741 C C . ASP A 1 92 ? -2.110 -4.746 -0.423 1.00 77.12 92 ASP A C 1
ATOM 743 O O . ASP A 1 92 ? -2.587 -4.346 -1.480 1.00 77.12 92 ASP A O 1
ATOM 747 N N . PHE A 1 93 ? -0.936 -4.295 0.033 1.00 81.38 93 PHE A N 1
ATOM 748 C CA . PHE A 1 93 ? -0.023 -3.427 -0.715 1.00 81.38 93 PHE A CA 1
ATOM 749 C C . PHE A 1 93 ? 1.383 -3.423 -0.099 1.00 81.38 93 PHE A C 1
ATOM 751 O O . PHE A 1 93 ? 1.585 -3.804 1.058 1.00 81.38 93 PHE A O 1
ATOM 758 N N . PHE A 1 94 ? 2.360 -2.932 -0.865 1.00 82.44 94 PHE A N 1
ATOM 759 C CA . PHE A 1 94 ? 3.740 -2.776 -0.411 1.00 82.44 94 PHE A CA 1
ATOM 760 C C . PHE A 1 94 ? 4.084 -1.299 -0.205 1.00 82.44 94 PHE A C 1
ATOM 762 O O . PHE A 1 94 ? 4.049 -0.512 -1.152 1.00 82.44 94 PHE A O 1
ATOM 769 N N . TYR A 1 95 ? 4.410 -0.901 1.023 1.00 84.75 95 TYR A N 1
ATOM 770 C CA . TYR A 1 95 ? 4.862 0.455 1.325 1.00 84.75 95 TYR A CA 1
ATOM 771 C C . TYR A 1 95 ? 6.362 0.577 1.055 1.00 84.75 95 TYR A C 1
ATOM 773 O O . TYR A 1 95 ? 7.149 -0.210 1.567 1.00 84.75 95 TYR A O 1
ATOM 781 N N . ILE A 1 96 ? 6.761 1.583 0.273 1.00 80.94 96 ILE A N 1
ATOM 782 C CA . ILE A 1 96 ? 8.154 1.769 -0.170 1.00 80.94 96 ILE A CA 1
ATOM 783 C C . ILE A 1 96 ? 8.840 2.906 0.622 1.00 80.94 96 ILE A C 1
ATOM 785 O O . ILE A 1 96 ? 9.997 3.240 0.390 1.00 80.94 96 ILE A O 1
ATOM 789 N N . GLY A 1 97 ? 8.140 3.574 1.544 1.00 83.19 97 GLY A N 1
ATOM 790 C CA . GLY A 1 97 ? 8.671 4.742 2.264 1.00 83.19 97 GLY A CA 1
ATOM 791 C C . GLY A 1 97 ? 8.299 6.074 1.614 1.00 83.19 97 GLY A C 1
ATOM 792 O O . GLY A 1 97 ? 7.789 6.101 0.495 1.00 83.19 97 GLY A O 1
ATOM 793 N N . ASP A 1 98 ? 8.573 7.180 2.306 1.00 83.38 98 ASP A N 1
ATOM 794 C CA . ASP A 1 98 ? 8.418 8.564 1.823 1.00 83.38 98 ASP A CA 1
ATOM 795 C C . ASP A 1 98 ? 7.032 8.925 1.256 1.00 83.38 98 ASP A C 1
ATOM 797 O O . ASP A 1 98 ? 6.911 9.825 0.424 1.00 83.38 98 ASP A O 1
ATOM 801 N N . GLY A 1 99 ? 5.970 8.245 1.697 1.00 85.81 99 GLY A N 1
ATOM 802 C CA . GLY A 1 99 ? 4.627 8.453 1.151 1.00 85.81 99 GLY A CA 1
ATOM 803 C C . GLY A 1 99 ? 4.421 7.827 -0.231 1.00 85.81 99 GLY A C 1
ATOM 804 O O . GLY A 1 99 ? 3.627 8.334 -1.021 1.00 85.81 99 GLY A O 1
ATOM 805 N N . TYR A 1 100 ? 5.100 6.719 -0.534 1.00 86.75 100 TYR A N 1
ATOM 806 C CA . TYR A 1 100 ? 4.860 5.940 -1.748 1.00 86.75 100 TYR A CA 1
ATOM 807 C C . TYR A 1 100 ? 4.554 4.479 -1.437 1.00 86.75 100 TYR A C 1
ATOM 809 O O . TYR A 1 100 ? 5.173 3.871 -0.561 1.00 86.75 100 TYR A O 1
ATOM 817 N N . LEU A 1 101 ? 3.639 3.896 -2.206 1.00 86.88 101 LEU A N 1
ATOM 818 C CA . LEU A 1 101 ? 3.355 2.463 -2.178 1.00 86.88 101 LEU A CA 1
ATOM 819 C C . LEU A 1 101 ? 3.256 1.887 -3.589 1.00 86.88 101 LEU A C 1
ATOM 821 O O . LEU A 1 101 ? 3.073 2.619 -4.565 1.00 86.88 101 LEU A O 1
ATOM 825 N N . LEU A 1 102 ? 3.363 0.566 -3.669 1.00 82.94 102 LEU A N 1
ATOM 826 C CA . LEU A 1 102 ? 3.192 -0.232 -4.872 1.00 82.94 102 LEU A CA 1
ATOM 827 C C . LEU A 1 102 ? 2.042 -1.220 -4.664 1.00 82.94 102 LEU A C 1
ATOM 829 O O . LEU A 1 102 ? 2.012 -1.965 -3.683 1.00 82.94 102 LEU A O 1
ATOM 833 N N . TYR A 1 103 ? 1.110 -1.225 -5.613 1.00 79.94 103 TYR A N 1
ATOM 834 C CA . TYR A 1 103 ? -0.011 -2.156 -5.669 1.00 79.94 103 TYR A CA 1
ATOM 835 C C . TYR A 1 103 ? -0.160 -2.690 -7.095 1.00 79.94 103 TYR A C 1
ATOM 837 O O . TYR A 1 103 ? -0.327 -1.908 -8.026 1.00 79.94 103 TYR A O 1
ATOM 845 N N . VAL A 1 104 ? -0.068 -4.015 -7.272 1.00 75.94 104 VAL A N 1
ATOM 846 C CA . VAL A 1 104 ? -0.285 -4.729 -8.555 1.00 75.94 104 VAL A CA 1
ATOM 847 C C . VAL A 1 104 ? 0.466 -4.089 -9.743 1.00 75.94 104 VAL A C 1
ATOM 849 O O . VAL A 1 104 ? -0.030 -4.013 -10.861 1.00 75.94 104 VAL A O 1
ATOM 852 N N . GLY A 1 105 ? 1.701 -3.630 -9.516 1.00 74.56 105 GLY A N 1
ATOM 853 C CA . GLY A 1 105 ? 2.522 -3.010 -10.565 1.00 74.56 105 GLY A CA 1
ATOM 854 C C . GLY A 1 105 ? 2.210 -1.534 -10.855 1.00 74.56 105 GLY A C 1
ATOM 855 O O . GLY A 1 105 ? 2.714 -0.994 -11.833 1.00 74.56 105 GLY A O 1
ATOM 856 N N . GLN A 1 106 ? 1.418 -0.865 -10.014 1.00 82.81 106 GLN A N 1
ATOM 857 C CA . GLN A 1 106 ? 1.150 0.570 -10.086 1.00 82.81 106 GLN A CA 1
ATOM 858 C C . GLN A 1 106 ? 1.665 1.286 -8.831 1.00 82.81 106 GLN A C 1
ATOM 860 O O . GLN A 1 106 ? 1.384 0.881 -7.700 1.00 82.81 106 GLN A O 1
ATOM 865 N N . TYR A 1 107 ? 2.406 2.378 -9.035 1.00 85.31 107 TYR A N 1
ATOM 866 C CA . TYR A 1 107 ? 2.858 3.249 -7.951 1.00 85.31 107 TYR A CA 1
ATOM 867 C C . TYR A 1 107 ? 1.780 4.257 -7.580 1.00 85.31 107 TYR A C 1
ATOM 869 O O . TYR A 1 107 ? 1.099 4.803 -8.453 1.00 85.31 107 TYR A O 1
ATOM 877 N N . TYR A 1 108 ? 1.682 4.542 -6.285 1.00 87.75 108 TYR A N 1
ATOM 878 C CA . TYR A 1 108 ? 0.787 5.550 -5.735 1.00 87.75 108 TYR A CA 1
ATOM 879 C C . TYR A 1 108 ? 1.550 6.489 -4.809 1.00 87.75 108 TYR A C 1
ATOM 881 O O . TYR A 1 108 ? 2.370 6.047 -4.001 1.00 87.75 108 TYR A O 1
ATOM 889 N N . SER A 1 109 ? 1.239 7.782 -4.897 1.00 89.25 109 SER A N 1
ATOM 890 C CA . SER A 1 109 ? 1.610 8.756 -3.868 1.00 89.25 109 SER A CA 1
ATOM 891 C C . SER A 1 109 ? 0.516 8.796 -2.804 1.00 89.25 109 SER A C 1
ATOM 893 O O . SER A 1 109 ? -0.659 8.964 -3.133 1.00 89.25 109 SER A O 1
ATOM 895 N N . VAL A 1 110 ? 0.895 8.631 -1.539 1.00 88.56 110 VAL A N 1
ATOM 896 C CA . VAL A 1 110 ? 0.012 8.601 -0.367 1.00 88.56 110 VAL A CA 1
ATOM 897 C C . VAL A 1 110 ? 0.438 9.649 0.665 1.00 88.56 110 VAL A C 1
ATOM 899 O O . VAL A 1 110 ? 1.595 10.066 0.698 1.00 88.56 110 VAL A O 1
ATOM 902 N N . SER A 1 111 ? -0.479 10.077 1.542 1.00 88.44 111 SER A N 1
ATOM 903 C CA . SER A 1 111 ? -0.103 10.971 2.652 1.00 88.44 111 SER A CA 1
ATOM 904 C C . SER A 1 111 ? 0.919 10.292 3.566 1.00 88.44 111 SER A C 1
ATOM 906 O O . SER A 1 111 ? 0.767 9.117 3.902 1.00 88.44 111 SER A O 1
ATOM 908 N N . LYS A 1 112 ? 1.896 11.064 4.058 1.00 86.12 112 LYS A N 1
ATOM 909 C CA . LYS A 1 112 ? 2.84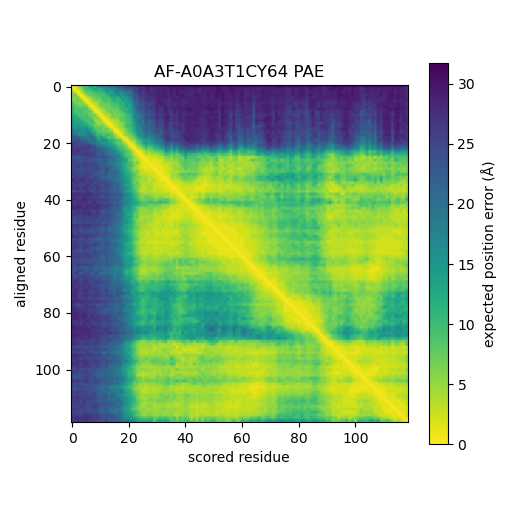7 10.625 5.094 1.00 86.12 112 LYS A CA 1
ATOM 91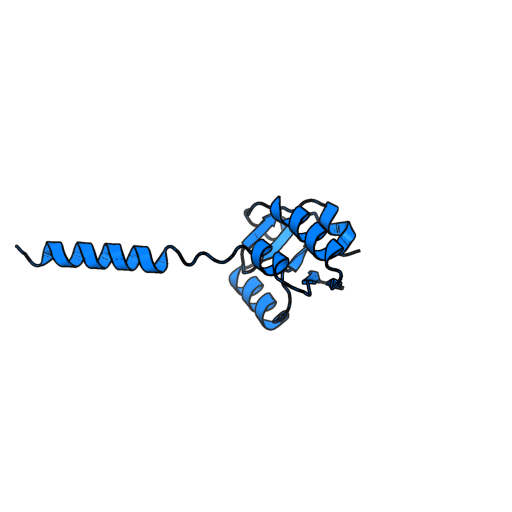0 C C . LYS A 1 112 ? 2.168 10.205 6.398 1.00 86.12 112 LYS A C 1
ATOM 912 O O . LYS A 1 112 ? 2.770 9.499 7.193 1.00 86.12 112 LYS A O 1
ATOM 917 N N . ASP A 1 113 ? 0.898 10.561 6.604 1.00 88.38 113 ASP A N 1
ATOM 918 C CA . ASP A 1 113 ? 0.099 10.029 7.714 1.00 88.38 113 ASP A CA 1
ATOM 919 C C . ASP A 1 113 ? 0.034 8.497 7.729 1.00 88.38 113 ASP A C 1
ATOM 921 O O . ASP A 1 113 ? -0.194 7.925 8.794 1.00 88.38 113 ASP A O 1
ATOM 925 N N . ILE A 1 114 ? 0.269 7.833 6.587 1.00 85.12 114 ILE A N 1
ATOM 926 C CA . ILE A 1 114 ? 0.381 6.375 6.518 1.00 85.12 114 ILE A CA 1
ATOM 927 C C . ILE A 1 114 ? 1.447 5.837 7.482 1.00 85.12 114 ILE A C 1
ATOM 929 O O . ILE A 1 114 ? 1.257 4.766 8.050 1.00 85.12 114 ILE A O 1
ATOM 933 N N . GLU A 1 115 ? 2.507 6.608 7.754 1.00 85.38 115 GLU A N 1
ATOM 934 C CA . GLU A 1 115 ? 3.616 6.229 8.638 1.00 85.38 115 GLU A CA 1
ATOM 935 C C . GLU A 1 115 ? 3.163 5.952 10.076 1.00 85.38 115 GLU A C 1
ATOM 937 O O . GLU A 1 115 ? 3.761 5.135 10.771 1.00 85.38 115 GLU A O 1
ATOM 942 N N . LYS A 1 116 ? 2.044 6.545 10.508 1.00 87.31 116 LYS A N 1
ATOM 943 C CA . LYS A 1 116 ? 1.447 6.299 11.830 1.00 87.31 116 LYS A CA 1
ATOM 944 C C . LYS A 1 116 ? 0.862 4.889 11.976 1.00 87.31 116 LYS A C 1
ATOM 946 O O . LYS A 1 116 ? 0.634 4.447 13.097 1.00 87.31 116 LYS A O 1
ATOM 951 N N . TYR A 1 117 ? 0.581 4.210 10.865 1.00 80.88 117 TYR A N 1
ATOM 952 C CA . TYR A 1 117 ? -0.037 2.879 10.845 1.00 80.88 117 TYR A CA 1
ATOM 953 C C . TYR A 1 117 ? 0.987 1.754 10.692 1.00 80.88 117 TYR A C 1
ATOM 955 O O . TYR A 1 117 ? 0.678 0.605 11.002 1.00 80.88 117 TYR A O 1
ATOM 963 N N . ILE A 1 118 ? 2.193 2.088 10.236 1.00 78.81 118 ILE A N 1
ATOM 964 C CA . ILE A 1 118 ? 3.280 1.143 9.956 1.00 78.81 118 ILE A CA 1
ATOM 965 C C . ILE A 1 118 ? 4.429 1.211 10.968 1.00 78.81 118 ILE A C 1
ATOM 967 O O . ILE A 1 118 ? 5.097 0.196 11.145 1.00 78.81 118 ILE A O 1
ATOM 971 N N . ASN A 1 119 ? 4.614 2.338 11.669 1.00 68.88 119 ASN A N 1
ATOM 972 C CA . ASN A 1 119 ? 5.536 2.443 12.808 1.00 68.88 119 ASN A CA 1
ATOM 973 C C . ASN A 1 119 ? 4.971 1.820 14.101 1.00 68.88 119 ASN A C 1
ATOM 975 O O . ASN A 1 119 ? 3.768 1.447 14.156 1.00 68.88 119 ASN A O 1
#

Radius of gyration: 18.65 Å; Cα contacts (8 Å, |Δi|>4): 131; chains: 1; bounding box: 37×26×65 Å

Foldseek 3Di:
DPVVVVVVVVVVVVCVVVPDPPPPPLLVVLLPDQKAWEAEPVDIAIDRDNVLSVVLSVQCVPKDWDDDDPVCPPPDLVVVLVVCCVVCVPHSWYDHDPQWTDDNSIIIRTDPVNVVRGD

Mean predicted aligned error: 11.81 Å

Solvent-accessible surface area (backbone atoms only — not comparable to full-atom values): 7057 Å² total; per-residue (Å²): 141,69,68,73,67,55,56,55,56,54,54,56,51,53,55,55,67,74,68,61,76,72,70,72,52,65,55,62,56,54,67,75,42,75,60,46,34,41,33,38,101,88,50,77,40,80,46,64,51,67,69,58,48,53,53,49,34,62,44,48,69,74,38,44,81,46,76,67,53,79,94,50,59,88,61,58,48,66,59,50,32,50,52,43,52,72,77,36,81,74,48,73,38,37,47,74,54,97,30,32,33,42,45,96,62,42,33,29,44,37,53,63,72,56,53,74,75,68,104

pLDDT: mean 71.99, std 14.9, range [36.19, 89.25]

Nearest PDB structures (foldseek):
  4ouq-assembly1_A  TM=4.595E-01  e=8.799E-01  Bacteroides fragilis YCH46
  4q53-assembly1_A  TM=4.394E-01  e=1.201E+00  Bacteroides uniformis ATCC 8492
  4orl-assembly1_A  TM=4.051E-01  e=8.269E-01  Bacteroides ovatus ATCC 8483

Organism: NCBI:txid2507935

Sequence (119 aa):
MKVIRFFLVILAFLVFIVGCSKDVPFRELIKNSDEVLIRHDNFEKKITDKDKVLSLVNVLDKSNPIEPPDRAKGINLEVAKETIMIHFDRADFFYIGDGYLLYVGQYYSVSKDIEKYIN